Protein AF-B8B8Y4-F1 (afdb_monomer_lite)

Foldseek 3Di:
DDDPPDDPVVVVVLVVVLVVLLVQLVVLQVVLVVPDWDWDFDQDPPDRDTDTDTDPNPSVVSNVVSVVSVVVSVVSVCVVVVPPVVDPPCVPPVVVVVVVVVVVVVVVD

Structure (mmCIF, N/CA/C/O backbone):
data_AF-B8B8Y4-F1
#
_entry.id   AF-B8B8Y4-F1
#
loop_
_atom_site.group_PDB
_atom_site.id
_atom_site.type_symbol
_atom_site.label_atom_id
_atom_site.label_alt_id
_atom_site.label_comp_id
_atom_site.label_asym_id
_atom_site.label_entity_id
_atom_site.label_seq_id
_atom_site.pdbx_PDB_ins_code
_atom_site.Cartn_x
_atom_site.Cartn_y
_atom_site.Cartn_z
_atom_site.occupancy
_atom_site.B_iso_or_equiv
_atom_site.auth_seq_id
_atom_site.auth_comp_id
_atom_site.auth_asym_id
_atom_site.auth_atom_id
_atom_site.pdbx_PDB_model_num
ATOM 1 N N . MET A 1 1 ? 22.651 -9.645 -23.248 1.00 42.19 1 MET A N 1
ATOM 2 C CA . MET A 1 1 ? 22.547 -8.370 -23.988 1.00 42.19 1 MET A CA 1
ATOM 3 C C . MET A 1 1 ? 21.147 -8.279 -24.579 1.00 42.19 1 MET A C 1
ATOM 5 O O . MET A 1 1 ? 20.908 -8.822 -25.643 1.00 42.19 1 MET A O 1
ATOM 9 N N . ALA A 1 2 ? 20.203 -7.678 -23.861 1.00 43.84 2 ALA A N 1
ATOM 10 C CA . ALA A 1 2 ? 18.908 -7.283 -24.410 1.00 43.84 2 ALA A CA 1
ATOM 11 C C . ALA A 1 2 ? 18.694 -5.846 -23.941 1.00 43.84 2 ALA A C 1
ATOM 13 O O . ALA A 1 2 ? 18.618 -5.583 -22.741 1.00 43.84 2 ALA A O 1
ATOM 14 N N . GLY A 1 3 ? 18.798 -4.919 -24.890 1.00 44.34 3 GLY A N 1
ATOM 15 C CA . GLY A 1 3 ? 18.883 -3.493 -24.634 1.00 44.34 3 GLY A CA 1
ATOM 16 C C . GLY A 1 3 ? 17.621 -2.951 -23.979 1.00 44.34 3 GLY A C 1
ATOM 17 O O . GLY A 1 3 ? 16.535 -3.039 -24.542 1.00 44.34 3 GLY A O 1
ATOM 18 N N . PHE A 1 4 ? 17.797 -2.287 -22.840 1.00 52.44 4 PHE A N 1
ATOM 19 C CA . PHE A 1 4 ? 16.850 -1.297 -22.332 1.00 52.44 4 PHE A CA 1
ATOM 20 C C . PHE A 1 4 ? 17.055 0.020 -23.102 1.00 52.44 4 PHE A C 1
ATOM 22 O O . PHE A 1 4 ? 17.404 1.062 -22.556 1.00 52.44 4 PHE A O 1
ATOM 29 N N . ALA A 1 5 ? 16.904 -0.052 -24.424 1.00 50.56 5 ALA A N 1
ATOM 30 C CA . ALA A 1 5 ? 16.804 1.105 -25.299 1.00 50.56 5 ALA A CA 1
ATOM 31 C C . ALA A 1 5 ? 15.315 1.433 -25.481 1.00 50.56 5 ALA A C 1
ATOM 33 O O . ALA A 1 5 ? 14.753 1.279 -26.558 1.00 50.56 5 ALA A O 1
ATOM 34 N N . THR A 1 6 ? 14.656 1.858 -24.403 1.00 53.53 6 THR A N 1
ATOM 35 C CA . THR A 1 6 ? 13.324 2.472 -24.455 1.00 53.53 6 THR A CA 1
ATOM 36 C C . THR A 1 6 ? 13.400 3.787 -23.693 1.00 53.53 6 THR A C 1
ATOM 38 O O . THR A 1 6 ? 13.533 3.787 -22.474 1.00 53.53 6 THR A O 1
ATOM 41 N N . SER A 1 7 ? 13.444 4.884 -24.451 1.00 54.75 7 SER A N 1
ATOM 42 C CA . SER A 1 7 ? 13.156 6.273 -24.074 1.00 54.75 7 SER A CA 1
ATOM 43 C C . SER A 1 7 ? 13.246 6.631 -22.570 1.00 54.75 7 SER A C 1
ATOM 45 O O . SER A 1 7 ? 12.395 6.270 -21.762 1.00 54.75 7 SER A O 1
ATOM 47 N N . ARG A 1 8 ? 14.219 7.485 -22.208 1.00 60.88 8 ARG A N 1
ATOM 48 C CA . ARG A 1 8 ? 14.306 8.184 -20.903 1.00 60.88 8 ARG A CA 1
ATOM 49 C C . ARG A 1 8 ? 12.948 8.602 -20.272 1.00 60.88 8 ARG A C 1
ATOM 51 O O . ARG A 1 8 ? 12.844 8.485 -19.056 1.00 60.88 8 ARG A O 1
ATOM 58 N N . PRO A 1 9 ? 11.904 9.044 -21.014 1.00 61.97 9 PRO A N 1
ATOM 59 C CA . PRO A 1 9 ? 10.588 9.331 -20.425 1.00 61.97 9 PRO A CA 1
ATOM 60 C C . PRO A 1 9 ? 9.817 8.117 -19.878 1.00 61.97 9 PRO A C 1
ATOM 62 O O . PRO A 1 9 ? 9.101 8.275 -18.896 1.00 61.97 9 PRO A O 1
ATOM 65 N N . ALA A 1 10 ? 9.938 6.918 -20.458 1.00 70.06 10 ALA A N 1
ATOM 66 C CA . ALA A 1 10 ? 9.162 5.750 -20.023 1.00 70.06 10 ALA A CA 1
ATOM 67 C C . ALA A 1 10 ? 9.622 5.226 -18.651 1.00 70.06 10 ALA A C 1
ATOM 69 O O . ALA A 1 10 ? 8.801 4.860 -17.809 1.00 70.06 10 ALA A O 1
ATOM 70 N N . SER A 1 11 ? 10.933 5.249 -18.393 1.00 79.44 11 SER A N 1
ATOM 71 C CA . SER A 1 11 ? 11.491 4.892 -17.085 1.00 79.44 11 SER A CA 1
ATOM 72 C C . SER A 1 11 ? 11.198 5.952 -16.020 1.00 79.44 11 SER A C 1
ATOM 74 O O . SER A 1 11 ? 10.883 5.598 -14.886 1.00 79.44 11 SER A O 1
ATOM 76 N N . LEU A 1 12 ? 11.234 7.238 -16.385 1.00 83.69 12 LEU A N 1
ATOM 77 C CA . LEU A 1 12 ? 10.819 8.348 -15.519 1.00 83.69 12 LEU A CA 1
ATOM 78 C C . LEU A 1 12 ? 9.336 8.252 -15.139 1.00 83.69 12 LEU A C 1
ATOM 80 O O . LEU A 1 12 ? 9.001 8.404 -13.968 1.00 83.69 12 LEU A O 1
ATOM 84 N N . ALA A 1 13 ? 8.461 7.947 -16.099 1.00 86.88 13 ALA A N 1
ATOM 85 C CA . ALA A 1 13 ? 7.034 7.764 -15.851 1.00 86.88 13 ALA A CA 1
ATOM 86 C C . ALA A 1 13 ? 6.762 6.579 -14.910 1.00 86.88 13 ALA A C 1
ATOM 88 O O . ALA A 1 13 ? 5.987 6.711 -13.964 1.00 86.88 13 ALA A O 1
ATOM 89 N N . LEU A 1 14 ? 7.442 5.444 -15.115 1.00 86.62 14 LEU A N 1
ATOM 90 C CA . LEU A 1 14 ? 7.345 4.291 -14.217 1.00 86.62 14 LEU A CA 1
ATOM 91 C C . LEU A 1 14 ? 7.837 4.635 -12.802 1.00 86.62 14 LEU A C 1
ATOM 93 O O . LEU A 1 14 ? 7.166 4.315 -11.825 1.00 86.62 14 LEU A O 1
ATOM 97 N N . ALA A 1 15 ? 8.980 5.314 -12.678 1.00 86.44 15 ALA A N 1
ATOM 98 C CA . ALA A 1 15 ? 9.517 5.729 -11.384 1.00 86.44 15 ALA A CA 1
ATOM 99 C C . ALA A 1 15 ? 8.576 6.700 -10.650 1.00 86.44 15 ALA A C 1
ATOM 101 O O . ALA A 1 15 ? 8.341 6.535 -9.453 1.00 86.44 15 ALA A O 1
ATOM 102 N N . ALA A 1 16 ? 7.994 7.668 -11.363 1.00 91.56 16 ALA A N 1
ATOM 103 C CA . ALA A 1 16 ? 7.020 8.603 -10.808 1.00 91.56 16 ALA A CA 1
ATOM 104 C C . ALA A 1 16 ? 5.744 7.890 -10.329 1.00 91.56 16 ALA A C 1
ATOM 106 O O . ALA A 1 16 ? 5.273 8.157 -9.225 1.00 91.56 16 ALA A O 1
ATOM 107 N N . LEU A 1 17 ? 5.225 6.936 -11.112 1.00 91.00 17 LEU A N 1
ATOM 108 C CA . LEU A 1 17 ? 4.073 6.117 -10.727 1.00 91.00 17 LEU A CA 1
ATOM 109 C C . LEU A 1 17 ? 4.354 5.306 -9.455 1.00 91.00 17 LEU A C 1
ATOM 111 O O . LEU A 1 17 ? 3.528 5.267 -8.545 1.00 91.00 17 LEU A O 1
ATOM 115 N N . LEU A 1 18 ? 5.528 4.680 -9.364 1.00 89.25 18 LEU A N 1
ATOM 116 C CA . LEU A 1 18 ? 5.930 3.916 -8.182 1.00 89.25 18 LEU A CA 1
ATOM 117 C C . LEU A 1 18 ? 6.091 4.813 -6.955 1.00 89.25 18 LEU A C 1
ATOM 119 O O . LEU A 1 18 ? 5.632 4.448 -5.874 1.00 89.25 18 LEU A O 1
ATOM 123 N N . ALA A 1 19 ? 6.703 5.989 -7.106 1.00 90.88 19 ALA A N 1
ATOM 124 C CA . ALA A 1 19 ? 6.815 6.964 -6.026 1.00 90.88 19 ALA A CA 1
ATOM 125 C C . ALA A 1 19 ? 5.429 7.405 -5.530 1.00 90.88 19 ALA A C 1
ATOM 127 O O . ALA A 1 19 ? 5.186 7.425 -4.324 1.00 90.88 19 ALA A O 1
ATOM 128 N N . PHE A 1 20 ? 4.499 7.668 -6.452 1.00 94.38 20 PHE A N 1
ATOM 129 C CA . PHE A 1 20 ? 3.117 8.009 -6.125 1.00 94.38 20 PHE A CA 1
ATOM 130 C C . PHE A 1 20 ? 2.400 6.885 -5.364 1.00 94.38 20 PHE A C 1
ATOM 132 O O . PHE A 1 20 ? 1.820 7.143 -4.313 1.00 94.38 20 PHE A O 1
ATOM 139 N N . LEU A 1 21 ? 2.482 5.636 -5.837 1.00 91.06 21 LEU A N 1
ATOM 140 C CA . LEU A 1 21 ? 1.872 4.477 -5.168 1.00 91.06 21 LEU A CA 1
ATOM 141 C C . LEU A 1 21 ? 2.410 4.288 -3.741 1.00 91.06 21 LEU A C 1
ATOM 143 O O . LEU A 1 21 ? 1.638 4.041 -2.817 1.00 91.06 21 LEU A O 1
ATOM 147 N N . ASN A 1 22 ? 3.721 4.452 -3.540 1.00 87.75 22 ASN A N 1
ATOM 148 C CA . ASN A 1 22 ? 4.335 4.343 -2.214 1.00 87.75 22 ASN A CA 1
ATOM 149 C C . ASN A 1 22 ? 3.906 5.484 -1.276 1.00 87.75 22 ASN A C 1
ATOM 151 O O . ASN A 1 22 ? 3.588 5.234 -0.113 1.00 87.75 22 ASN A O 1
ATOM 155 N N . LEU A 1 23 ? 3.846 6.725 -1.771 1.00 92.62 23 LEU A N 1
ATOM 156 C CA . LEU A 1 23 ? 3.329 7.860 -0.998 1.00 92.62 23 LEU A CA 1
ATOM 157 C C . LEU A 1 23 ? 1.855 7.663 -0.633 1.00 92.62 23 LEU A C 1
ATOM 159 O O . LEU A 1 23 ? 1.459 7.921 0.501 1.00 92.62 23 LEU A O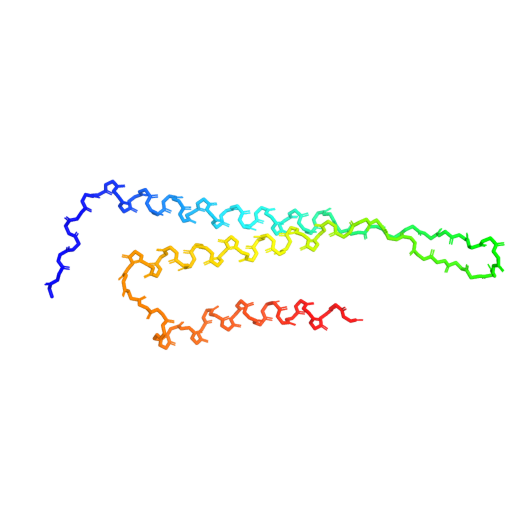 1
ATOM 163 N N . PHE A 1 24 ? 1.049 7.157 -1.564 1.00 92.38 24 PHE A N 1
ATOM 164 C CA . PHE A 1 24 ? -0.360 6.875 -1.323 1.00 92.38 24 PHE A CA 1
ATOM 165 C C . PHE A 1 24 ? -0.553 5.791 -0.253 1.00 92.38 24 PHE A C 1
ATOM 167 O O . PHE A 1 24 ? -1.368 5.960 0.653 1.00 92.38 24 PHE A O 1
ATOM 174 N N . ALA A 1 25 ? 0.250 4.722 -0.287 1.00 91.00 25 ALA A N 1
ATOM 175 C CA . ALA A 1 25 ? 0.252 3.701 0.759 1.00 91.00 25 ALA A CA 1
ATOM 176 C C . ALA A 1 25 ? 0.628 4.271 2.139 1.00 91.00 25 ALA A C 1
ATOM 178 O O . ALA A 1 25 ? -0.006 3.930 3.137 1.00 91.00 25 ALA A O 1
ATOM 179 N N . PHE A 1 26 ? 1.610 5.177 2.204 1.00 88.06 26 PHE A N 1
ATOM 180 C CA . PHE A 1 26 ? 1.971 5.863 3.448 1.00 88.06 26 PHE A CA 1
ATOM 181 C C . PHE A 1 26 ? 0.816 6.716 3.992 1.00 88.06 26 PHE A C 1
ATOM 183 O O . PHE A 1 26 ? 0.519 6.666 5.184 1.00 88.06 26 PHE A O 1
ATOM 190 N N . LEU A 1 27 ? 0.116 7.454 3.128 1.00 91.19 27 LEU A N 1
ATOM 191 C CA . LEU A 1 27 ? -1.044 8.255 3.529 1.00 91.19 27 LEU A CA 1
ATOM 192 C C . LEU A 1 27 ? -2.195 7.389 4.051 1.00 91.19 27 LEU A C 1
ATOM 194 O O . LEU A 1 27 ? -2.809 7.744 5.055 1.00 91.19 27 LEU A O 1
ATOM 198 N N . LEU A 1 28 ? -2.460 6.246 3.413 1.00 87.75 28 LEU A N 1
ATOM 199 C CA . LEU A 1 28 ? -3.446 5.275 3.893 1.00 87.75 28 LEU A CA 1
ATOM 200 C C . LEU A 1 28 ? -3.066 4.726 5.274 1.00 87.75 28 LEU A C 1
ATOM 202 O O . LEU A 1 28 ? -3.921 4.657 6.153 1.00 87.75 28 LEU A O 1
ATOM 206 N N . ALA A 1 29 ? -1.788 4.411 5.499 1.00 86.88 29 ALA A N 1
ATOM 207 C CA . ALA A 1 29 ? -1.303 3.953 6.800 1.00 86.88 29 ALA A CA 1
ATOM 208 C C . ALA A 1 29 ? -1.454 5.030 7.892 1.00 86.88 29 ALA A C 1
ATOM 210 O O . ALA A 1 29 ? -1.932 4.745 8.988 1.00 86.88 29 ALA A O 1
ATOM 211 N N . VAL A 1 30 ? -1.130 6.290 7.583 1.00 87.19 30 VAL A N 1
ATOM 212 C CA . VAL A 1 30 ? -1.369 7.420 8.498 1.00 87.19 30 VAL A CA 1
ATOM 213 C C . VAL A 1 30 ? -2.868 7.618 8.752 1.00 87.19 30 VAL A C 1
ATOM 215 O O . VAL A 1 30 ? -3.272 7.891 9.882 1.00 87.19 30 VAL A O 1
ATOM 218 N N . GLY A 1 31 ? -3.708 7.452 7.727 1.00 84.62 31 GLY A N 1
ATOM 219 C CA . GLY A 1 31 ? -5.165 7.498 7.848 1.00 84.62 31 GLY A CA 1
ATOM 220 C C . GLY A 1 31 ? -5.722 6.405 8.762 1.00 84.62 31 GLY A C 1
ATOM 221 O O . GLY A 1 31 ? -6.612 6.684 9.567 1.00 84.62 31 GLY A O 1
ATOM 222 N N . ALA A 1 32 ? -5.156 5.197 8.695 1.00 85.38 32 ALA A N 1
ATOM 223 C CA . ALA A 1 32 ? -5.516 4.083 9.566 1.00 85.38 32 ALA A CA 1
ATOM 224 C C . ALA A 1 32 ? -5.235 4.399 11.044 1.00 85.38 32 ALA A C 1
ATOM 226 O O . ALA A 1 32 ? -6.100 4.178 11.889 1.00 85.38 32 ALA A O 1
ATOM 227 N N . GLU A 1 33 ? -4.074 4.987 11.349 1.00 81.94 33 GLU A N 1
ATOM 228 C CA . GLU A 1 33 ? -3.717 5.396 12.717 1.00 81.94 33 GLU A CA 1
ATOM 229 C C . GLU A 1 33 ? -4.561 6.576 13.219 1.00 81.94 33 GLU A C 1
ATOM 231 O O . GLU A 1 33 ? -4.948 6.630 14.386 1.00 81.94 33 GLU A O 1
ATOM 236 N N . ARG A 1 34 ? -4.887 7.532 12.339 1.00 80.12 34 ARG A N 1
ATOM 237 C CA . ARG A 1 34 ? -5.707 8.699 12.699 1.00 80.12 34 ARG A CA 1
ATOM 238 C C . ARG A 1 34 ? -7.171 8.351 12.967 1.00 80.12 34 ARG A C 1
ATOM 240 O O . ARG A 1 34 ? -7.806 9.063 13.737 1.00 80.12 34 ARG A O 1
ATOM 247 N N . ARG A 1 35 ? -7.703 7.283 12.366 1.00 74.31 35 ARG A N 1
ATOM 248 C CA . ARG A 1 35 ? -9.075 6.786 12.588 1.00 74.31 35 ARG A CA 1
ATOM 249 C C . ARG A 1 35 ? -9.122 5.564 13.503 1.00 74.31 35 ARG A C 1
ATOM 251 O O . ARG A 1 35 ? -9.840 4.601 13.241 1.00 74.31 35 ARG A O 1
ATOM 258 N N . ARG A 1 36 ? -8.352 5.593 14.586 1.00 68.88 36 ARG A N 1
ATOM 259 C CA . ARG A 1 36 ? -8.437 4.564 15.620 1.00 68.88 36 ARG A CA 1
ATOM 260 C C . ARG A 1 36 ? -9.851 4.551 16.207 1.00 68.88 36 ARG A C 1
ATOM 262 O O . ARG A 1 36 ? -10.333 5.599 16.629 1.00 68.88 36 ARG A O 1
ATOM 269 N N . SER A 1 37 ? -10.503 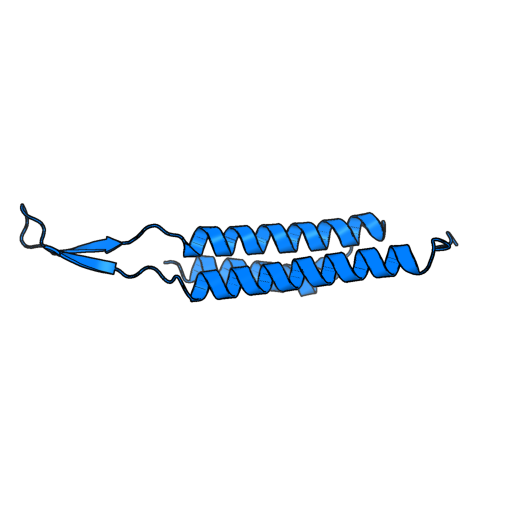3.386 16.194 1.00 66.19 37 SER A N 1
ATOM 270 C CA . SER A 1 37 ? -11.879 3.246 16.677 1.00 66.19 37 SER A CA 1
ATOM 271 C C . SER A 1 37 ? -11.987 3.707 18.127 1.00 66.19 37 SER A C 1
ATOM 273 O O . SER A 1 37 ? -11.260 3.224 18.999 1.00 66.19 37 SER A O 1
ATOM 275 N N . THR A 1 38 ? -12.901 4.635 18.379 1.00 70.31 38 THR A N 1
ATOM 276 C CA . THR A 1 38 ? -13.287 5.069 19.719 1.00 70.31 38 THR A CA 1
ATOM 277 C C . THR A 1 38 ? -14.399 4.158 20.218 1.00 70.31 38 THR A C 1
ATOM 279 O O . THR A 1 38 ? -15.400 3.974 19.538 1.00 70.31 38 THR A O 1
ATOM 282 N N . GLY A 1 39 ? -14.197 3.527 21.374 1.00 72.12 39 GLY A N 1
ATOM 283 C CA . GLY A 1 39 ? -15.239 2.741 22.031 1.00 72.12 39 GLY A CA 1
ATOM 284 C C . GLY A 1 39 ? -16.026 3.637 22.976 1.00 72.12 39 GLY A C 1
ATOM 285 O O . GLY A 1 39 ? -15.420 4.269 23.843 1.00 72.12 39 GLY A O 1
ATOM 286 N N . ASN A 1 40 ? -17.348 3.695 22.820 1.00 74.75 40 ASN A N 1
ATOM 287 C CA . ASN A 1 40 ? -18.215 4.370 23.778 1.00 74.75 40 ASN A CA 1
ATOM 288 C C . ASN A 1 40 ? -18.842 3.338 24.721 1.00 74.75 40 ASN A C 1
ATOM 290 O O . ASN A 1 40 ? -19.343 2.303 24.279 1.00 74.75 40 ASN A O 1
ATOM 294 N N . VAL A 1 41 ? -18.783 3.601 26.024 1.00 77.69 41 VAL A N 1
ATOM 295 C CA . VAL A 1 41 ? -19.313 2.686 27.040 1.00 77.69 41 VAL A CA 1
ATOM 296 C C . VAL A 1 41 ? -20.800 2.969 27.187 1.00 77.69 41 VAL A C 1
ATOM 298 O O . VAL A 1 41 ? -21.182 4.016 27.708 1.00 77.69 41 VAL A O 1
ATOM 301 N N . VAL A 1 42 ? -21.634 2.046 26.712 1.00 80.81 42 VAL A N 1
ATOM 302 C CA . VAL A 1 42 ? -23.092 2.173 26.765 1.00 80.81 42 VAL A CA 1
ATOM 303 C C . VAL A 1 42 ? -23.632 1.180 27.802 1.00 80.81 42 VAL A C 1
ATOM 305 O O . VAL A 1 42 ? -23.230 0.012 27.797 1.00 80.81 42 VAL A O 1
ATOM 308 N N . PRO A 1 43 ? -24.483 1.625 28.745 1.00 79.62 43 PRO A N 1
ATOM 309 C CA . PRO A 1 43 ? -25.154 0.718 29.667 1.00 79.62 43 PRO A CA 1
ATOM 310 C C . PRO A 1 43 ? -26.185 -0.130 28.910 1.00 79.62 43 PRO A C 1
ATOM 312 O O . PRO A 1 43 ? -26.921 0.395 28.075 1.00 79.62 43 PRO A O 1
ATOM 315 N N . ASP A 1 44 ? -26.219 -1.433 29.188 1.00 76.38 44 ASP A N 1
ATOM 316 C CA . ASP A 1 44 ? -27.267 -2.321 28.684 1.00 76.38 44 ASP A CA 1
ATOM 317 C C . ASP A 1 44 ? -28.585 -2.068 29.437 1.00 76.38 44 ASP A C 1
ATOM 319 O O . ASP A 1 44 ? -28.590 -1.740 30.624 1.00 76.38 44 ASP A O 1
ATOM 323 N N . GLU A 1 45 ? -29.709 -2.186 28.736 1.00 75.69 45 GLU A N 1
ATOM 324 C CA . GLU A 1 45 ? -31.051 -1.954 29.281 1.00 75.69 45 GLU A CA 1
ATOM 325 C C . GLU A 1 45 ? -31.543 -3.159 30.100 1.00 75.69 45 GLU A C 1
ATOM 327 O O . GLU A 1 45 ? -32.351 -3.003 31.016 1.00 75.69 45 GLU A O 1
ATOM 332 N N . TYR A 1 46 ? -31.021 -4.356 29.809 1.00 73.00 46 TYR A N 1
ATOM 333 C CA . TYR A 1 46 ? -31.483 -5.618 30.398 1.00 73.00 46 TYR A CA 1
ATOM 334 C C . TYR A 1 46 ? -30.503 -6.254 31.391 1.00 73.00 46 TYR A C 1
ATOM 336 O O . TYR A 1 46 ? -30.863 -7.238 32.039 1.00 73.00 46 TYR A O 1
ATOM 344 N N . ASP A 1 47 ? -29.296 -5.706 31.547 1.00 71.69 47 ASP A N 1
ATOM 345 C CA . ASP A 1 47 ? -28.255 -6.301 32.384 1.00 71.69 47 ASP A CA 1
ATOM 346 C C . ASP A 1 47 ? -27.423 -5.234 33.120 1.00 71.69 47 ASP A C 1
ATOM 348 O O . ASP A 1 47 ? -27.192 -4.140 32.612 1.00 71.69 47 ASP A O 1
ATOM 352 N N . LEU A 1 48 ? -26.894 -5.545 34.313 1.00 74.88 48 LEU A N 1
ATOM 353 C CA . LEU A 1 48 ? -26.003 -4.634 35.072 1.00 74.88 48 LEU A CA 1
ATOM 354 C C . LEU A 1 48 ? -24.584 -4.541 34.467 1.00 74.88 48 LEU A C 1
ATOM 356 O O . LEU A 1 48 ? -23.619 -4.177 35.146 1.00 74.88 48 LEU A O 1
ATOM 360 N N . ARG A 1 49 ? -24.425 -4.925 33.200 1.00 71.56 49 ARG A N 1
ATOM 361 C CA . ARG A 1 49 ? -23.160 -4.926 32.470 1.00 71.56 49 ARG A CA 1
ATOM 362 C C . ARG A 1 49 ? -23.155 -3.776 31.471 1.00 71.56 49 ARG A C 1
ATOM 364 O O . ARG A 1 49 ? -24.096 -3.580 30.714 1.00 71.56 49 ARG A O 1
ATOM 371 N N . SER A 1 50 ? -22.062 -3.027 31.448 1.00 77.19 50 SER A N 1
ATOM 372 C CA . SER A 1 50 ? -21.784 -2.083 30.372 1.00 77.19 50 SER A CA 1
ATOM 373 C C . SER A 1 50 ? -21.067 -2.801 29.231 1.00 77.19 50 SER A C 1
ATOM 375 O O . SER A 1 50 ? -20.165 -3.610 29.468 1.00 77.19 50 SER A O 1
ATOM 377 N N . TYR A 1 51 ? -21.458 -2.504 27.991 1.00 78.31 51 TYR A N 1
ATOM 378 C CA . TYR A 1 51 ? -20.776 -2.993 26.795 1.00 78.31 51 TYR A CA 1
ATOM 379 C C . TYR A 1 51 ? -20.141 -1.829 26.031 1.00 78.31 51 TYR A C 1
ATOM 381 O O . TYR A 1 51 ? -20.597 -0.684 26.081 1.00 78.31 51 TYR A O 1
ATOM 389 N N . CYS A 1 52 ? -19.034 -2.116 25.349 1.00 81.19 52 CYS A N 1
ATOM 390 C CA . CYS A 1 52 ? -18.348 -1.135 24.518 1.00 81.19 52 CYS A CA 1
ATOM 391 C C . CYS A 1 52 ? -18.951 -1.172 23.114 1.00 81.19 52 CYS A C 1
ATOM 393 O O . CYS A 1 52 ? -18.759 -2.143 22.382 1.00 81.19 52 CYS A O 1
ATOM 395 N N . LEU A 1 53 ? -19.653 -0.109 22.735 1.00 78.88 53 LEU A N 1
ATOM 396 C CA . LEU A 1 53 ? -20.065 0.119 21.357 1.00 78.88 53 LEU A CA 1
ATOM 397 C C . LEU A 1 53 ? -18.863 0.663 20.589 1.00 78.88 53 LEU A C 1
ATOM 399 O O . LEU A 1 53 ? -18.359 1.746 20.893 1.00 78.88 53 LEU A O 1
ATOM 403 N N . TYR A 1 54 ? -18.378 -0.123 19.633 1.00 72.06 54 TYR A N 1
ATOM 404 C CA . TYR A 1 54 ? -17.312 0.284 18.728 1.00 72.06 54 TYR A CA 1
ATOM 405 C C . TYR A 1 54 ? -17.916 0.898 17.468 1.00 72.06 54 TYR A C 1
ATOM 407 O O . TYR A 1 54 ? -18.840 0.340 16.874 1.00 72.06 54 TYR A O 1
ATOM 415 N N . ASP A 1 55 ? -17.375 2.043 17.061 1.00 72.31 55 ASP A N 1
ATOM 416 C CA . ASP A 1 55 ? -17.621 2.589 15.733 1.00 72.31 55 ASP A CA 1
ATOM 417 C C . ASP A 1 55 ? -17.069 1.649 14.648 1.00 72.31 55 ASP A C 1
ATOM 419 O O . ASP A 1 55 ? -16.200 0.814 14.892 1.00 72.31 55 ASP A O 1
ATOM 423 N N . THR A 1 56 ? -17.572 1.783 13.420 1.00 73.12 56 THR A N 1
ATOM 424 C CA . THR A 1 56 ? -17.155 0.947 12.283 1.00 73.12 56 THR A CA 1
ATOM 425 C C . THR A 1 56 ? -15.631 0.916 12.113 1.00 73.12 56 THR A C 1
ATOM 427 O O . THR A 1 56 ? -15.003 1.979 12.099 1.00 73.12 56 THR A O 1
ATOM 430 N N . ASP A 1 57 ? -15.066 -0.277 11.886 1.00 74.00 57 ASP A N 1
ATOM 431 C CA . ASP A 1 57 ? -13.626 -0.552 11.732 1.00 74.00 57 ASP A CA 1
ATOM 432 C C . ASP A 1 57 ? -13.009 0.057 10.453 1.00 74.00 57 ASP A C 1
ATOM 434 O O . ASP A 1 57 ? -12.537 -0.627 9.540 1.00 74.00 57 ASP A O 1
ATOM 438 N N . ALA A 1 58 ? -12.994 1.386 10.372 1.00 79.56 58 ALA A N 1
ATOM 439 C CA . ALA A 1 58 ? -12.445 2.130 9.246 1.00 79.56 58 ALA A CA 1
ATOM 440 C C . ALA A 1 58 ? -10.918 1.968 9.146 1.00 79.56 58 ALA A C 1
ATOM 442 O O . ALA A 1 58 ? -10.373 1.922 8.043 1.00 79.56 58 ALA A O 1
ATOM 443 N N . SER A 1 59 ? -10.223 1.842 10.281 1.00 78.38 59 SER A N 1
ATOM 444 C CA . SER A 1 59 ? -8.767 1.650 10.343 1.00 78.38 59 SER A CA 1
ATOM 445 C C . SER A 1 59 ? -8.315 0.383 9.609 1.00 78.38 59 SER A C 1
ATOM 447 O O . SER A 1 59 ? -7.328 0.420 8.871 1.00 78.38 59 SER A O 1
ATOM 449 N N . THR A 1 60 ? -9.071 -0.710 9.735 1.00 83.44 60 THR A N 1
ATOM 450 C CA . THR A 1 60 ? -8.786 -1.990 9.077 1.00 83.44 60 THR A CA 1
ATOM 451 C C . THR A 1 60 ? -8.872 -1.858 7.560 1.00 83.44 60 THR A C 1
ATOM 453 O O . THR A 1 60 ? -7.992 -2.337 6.848 1.00 83.44 60 THR A O 1
ATOM 456 N N . VAL A 1 61 ? -9.876 -1.137 7.050 1.00 87.94 61 VAL A N 1
ATOM 457 C CA . VAL A 1 61 ? -10.046 -0.899 5.607 1.00 87.94 61 VAL A CA 1
ATOM 458 C C . VAL A 1 61 ? -8.870 -0.106 5.036 1.00 87.94 61 VAL A C 1
ATOM 460 O O . VAL A 1 61 ? -8.323 -0.486 4.000 1.00 87.94 61 VAL A O 1
ATOM 463 N N . TYR A 1 62 ? -8.428 0.955 5.719 1.00 85.50 62 TYR A N 1
ATOM 464 C CA . TYR A 1 62 ? -7.264 1.734 5.282 1.00 85.50 62 TYR A CA 1
ATOM 465 C C . TYR A 1 62 ? -5.962 0.923 5.331 1.00 85.50 62 TYR A C 1
ATOM 467 O O . TYR A 1 62 ? -5.155 1.012 4.403 1.00 85.50 62 TYR A O 1
ATOM 475 N N . GLY A 1 63 ? -5.774 0.093 6.361 1.00 86.44 63 GLY A N 1
ATOM 476 C CA . GLY A 1 63 ? -4.617 -0.798 6.469 1.00 86.44 63 GLY A CA 1
ATOM 477 C C . GLY A 1 63 ? -4.569 -1.849 5.354 1.00 86.44 63 GLY A C 1
ATOM 478 O O . GLY A 1 63 ? -3.538 -2.024 4.703 1.00 86.44 63 GLY A O 1
ATOM 479 N N . VAL A 1 64 ? -5.701 -2.501 5.074 1.00 88.94 64 VAL A N 1
ATOM 480 C CA . VAL A 1 64 ? -5.826 -3.484 3.985 1.00 88.94 64 VAL A CA 1
ATOM 481 C C . VAL A 1 64 ? -5.613 -2.817 2.623 1.00 88.94 64 VAL A C 1
ATOM 483 O O . VAL A 1 64 ? -4.880 -3.345 1.786 1.00 88.94 64 VAL A O 1
ATOM 486 N N . ALA A 1 65 ? -6.178 -1.626 2.407 1.00 89.38 65 ALA A N 1
ATOM 487 C CA . ALA A 1 65 ? -5.956 -0.861 1.184 1.00 89.38 65 ALA A CA 1
ATOM 488 C C . ALA A 1 65 ? -4.467 -0.525 0.982 1.00 89.38 65 ALA A C 1
ATOM 490 O O . ALA A 1 65 ? -3.939 -0.725 -0.113 1.00 89.38 65 ALA A O 1
ATOM 491 N N . ALA A 1 66 ? -3.766 -0.083 2.033 1.00 88.44 66 ALA A N 1
ATOM 492 C CA . ALA A 1 66 ? -2.333 0.209 1.968 1.00 88.44 66 ALA A CA 1
ATOM 493 C C . ALA A 1 66 ? -1.509 -1.027 1.565 1.00 88.44 66 ALA A C 1
ATOM 495 O O . ALA A 1 66 ? -0.613 -0.925 0.724 1.00 88.44 66 ALA A O 1
ATOM 496 N N . PHE A 1 67 ? -1.843 -2.205 2.107 1.00 88.25 67 PHE A N 1
ATOM 497 C CA . PHE A 1 67 ? -1.187 -3.468 1.760 1.00 88.25 67 PHE A CA 1
ATOM 498 C C . PHE A 1 67 ? -1.311 -3.798 0.264 1.00 88.25 67 PHE A C 1
ATOM 500 O O . PHE A 1 67 ? -0.307 -4.083 -0.393 1.00 88.25 67 PHE A O 1
ATOM 507 N N . PHE A 1 68 ? -2.518 -3.705 -0.301 1.00 89.81 68 PHE A N 1
ATOM 508 C CA . PHE A 1 68 ? -2.734 -3.995 -1.722 1.00 89.81 68 PHE A CA 1
ATOM 509 C C . PHE A 1 68 ? -2.049 -2.986 -2.651 1.00 89.81 68 PHE A C 1
ATOM 511 O O . PHE A 1 68 ? -1.524 -3.382 -3.692 1.00 89.81 68 PHE A O 1
ATOM 518 N N . VAL A 1 69 ? -1.988 -1.705 -2.272 1.00 90.62 69 VAL A N 1
ATOM 519 C CA . VAL A 1 69 ? -1.275 -0.673 -3.049 1.00 90.62 69 VAL A CA 1
ATOM 520 C C . VAL A 1 69 ? 0.227 -0.975 -3.125 1.00 90.62 69 VAL A C 1
ATOM 522 O O . VAL A 1 69 ? 0.823 -0.873 -4.199 1.00 90.62 69 VAL A O 1
ATOM 525 N N . LEU A 1 70 ? 0.843 -1.405 -2.020 1.00 88.06 70 LEU A N 1
ATOM 526 C CA . LEU A 1 70 ? 2.255 -1.807 -2.007 1.00 88.06 70 LEU A CA 1
ATOM 527 C C . LEU A 1 70 ? 2.499 -3.079 -2.827 1.00 88.06 70 LEU A C 1
ATOM 529 O O . LEU A 1 70 ? 3.483 -3.159 -3.565 1.00 88.06 70 LEU A O 1
ATOM 533 N N . LEU A 1 71 ? 1.589 -4.054 -2.742 1.00 86.44 71 LEU A N 1
ATOM 534 C CA . LEU A 1 71 ? 1.656 -5.281 -3.537 1.00 86.44 71 LEU A CA 1
ATOM 535 C C . LEU A 1 71 ? 1.599 -4.961 -5.036 1.00 86.44 71 LEU A C 1
ATOM 537 O O . LEU A 1 71 ? 2.402 -5.486 -5.807 1.00 86.44 71 LEU A O 1
ATOM 541 N N . LEU A 1 72 ? 0.724 -4.037 -5.439 1.00 87.00 72 LEU A N 1
ATOM 542 C CA . LEU A 1 72 ? 0.641 -3.554 -6.814 1.00 87.00 72 LEU A CA 1
ATOM 543 C C . LEU A 1 72 ? 1.946 -2.880 -7.260 1.00 87.00 72 LEU A C 1
ATOM 545 O O . LEU A 1 72 ? 2.449 -3.186 -8.340 1.00 87.00 72 LEU A O 1
ATOM 549 N N . ALA A 1 73 ? 2.537 -2.010 -6.435 1.00 86.75 73 ALA A N 1
ATOM 550 C CA . ALA A 1 73 ? 3.819 -1.376 -6.750 1.00 86.75 73 ALA A CA 1
ATOM 551 C C . ALA A 1 73 ? 4.936 -2.418 -6.961 1.00 86.75 73 ALA A C 1
ATOM 553 O O . ALA A 1 73 ? 5.704 -2.329 -7.923 1.00 86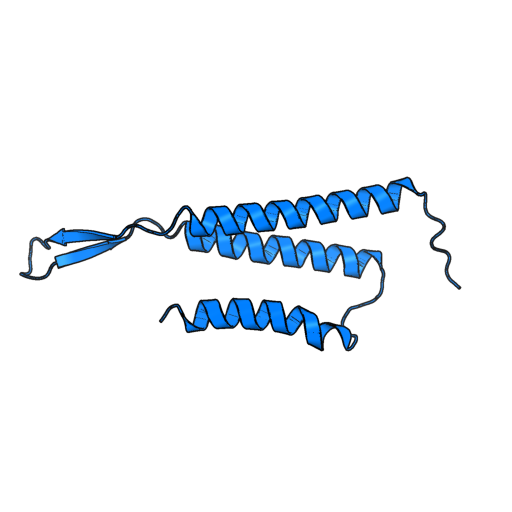.75 73 ALA A O 1
ATOM 554 N N . GLN A 1 74 ? 4.985 -3.452 -6.117 1.00 83.50 74 GLN A N 1
ATOM 555 C CA . GLN A 1 74 ? 5.939 -4.552 -6.251 1.00 83.50 74 GLN A CA 1
ATOM 556 C C . GLN A 1 74 ? 5.678 -5.398 -7.511 1.00 83.50 74 GLN A C 1
ATOM 558 O O . GLN A 1 74 ? 6.622 -5.784 -8.209 1.00 83.50 74 GLN A O 1
ATOM 563 N N . ALA A 1 75 ? 4.412 -5.655 -7.846 1.00 83.38 75 ALA A N 1
ATOM 564 C CA . ALA A 1 75 ? 4.019 -6.361 -9.065 1.00 83.38 75 ALA A CA 1
ATOM 565 C C . ALA A 1 75 ? 4.417 -5.583 -10.334 1.00 83.38 75 ALA A C 1
ATOM 567 O O . ALA A 1 75 ? 4.935 -6.165 -11.284 1.00 83.38 75 ALA A O 1
ATOM 568 N N . LEU A 1 76 ? 4.257 -4.256 -10.339 1.00 84.50 76 LEU A N 1
ATOM 569 C CA . LEU A 1 76 ? 4.635 -3.405 -11.471 1.00 84.50 76 LEU A CA 1
ATOM 570 C C . LEU A 1 76 ? 6.149 -3.396 -11.714 1.00 84.50 76 LEU A C 1
ATOM 572 O O . LEU A 1 76 ? 6.586 -3.536 -12.856 1.00 84.50 76 LEU A O 1
ATOM 576 N N . VAL A 1 77 ? 6.963 -3.283 -10.657 1.00 81.44 77 VAL A N 1
ATOM 577 C CA . VAL A 1 77 ? 8.433 -3.330 -10.781 1.00 81.44 77 VAL A CA 1
ATOM 578 C C . VAL A 1 77 ? 8.900 -4.687 -11.295 1.00 81.44 77 VAL A C 1
ATOM 580 O O . VAL A 1 77 ? 9.752 -4.754 -12.183 1.00 81.44 77 VAL A O 1
ATOM 583 N N . THR A 1 78 ? 8.355 -5.773 -10.751 1.00 77.88 78 THR A N 1
ATOM 584 C CA . THR A 1 78 ? 8.726 -7.137 -11.159 1.00 77.88 78 THR A CA 1
ATOM 585 C C . THR A 1 78 ? 8.310 -7.435 -12.599 1.00 77.88 78 THR A C 1
ATOM 587 O O . THR A 1 78 ? 9.100 -7.997 -13.356 1.00 77.88 78 THR A O 1
ATOM 590 N N . ALA A 1 79 ? 7.131 -6.975 -13.027 1.00 79.50 79 ALA A N 1
ATOM 591 C CA . ALA A 1 79 ? 6.690 -7.080 -14.415 1.00 79.50 79 ALA A CA 1
ATOM 592 C C . ALA A 1 79 ? 7.579 -6.267 -15.373 1.00 79.50 79 ALA A C 1
ATOM 594 O O . ALA A 1 79 ? 8.013 -6.784 -16.404 1.00 79.50 79 ALA A O 1
ATOM 595 N N . ALA A 1 80 ? 7.896 -5.015 -15.021 1.00 78.50 80 ALA A N 1
ATOM 596 C CA . ALA A 1 80 ? 8.703 -4.124 -15.856 1.00 78.50 80 ALA A CA 1
ATOM 597 C C . ALA A 1 80 ? 10.157 -4.592 -15.995 1.00 78.50 80 ALA A C 1
ATOM 599 O O . ALA A 1 80 ? 10.744 -4.505 -17.072 1.00 78.50 80 ALA A O 1
ATOM 600 N N . THR A 1 81 ? 10.741 -5.113 -14.915 1.00 73.19 81 THR A N 1
ATOM 601 C CA . THR A 1 81 ? 12.127 -5.595 -14.928 1.00 73.19 81 THR A CA 1
ATOM 602 C C . THR A 1 81 ? 12.266 -6.992 -15.526 1.00 73.19 81 THR A C 1
ATOM 604 O O . THR A 1 81 ? 13.394 -7.418 -15.756 1.00 73.19 81 THR A O 1
ATOM 607 N N . ARG A 1 82 ? 11.156 -7.712 -15.789 1.00 61.94 82 ARG A N 1
ATOM 608 C CA . ARG A 1 82 ? 11.116 -9.120 -16.253 1.00 61.94 82 ARG A CA 1
ATOM 609 C C . ARG A 1 82 ? 11.879 -10.105 -15.350 1.00 61.94 82 ARG A C 1
ATOM 611 O O . ARG A 1 82 ? 11.888 -11.304 -15.619 1.00 61.94 82 ARG A O 1
ATOM 618 N N . CYS A 1 83 ? 12.485 -9.626 -14.269 1.00 59.66 83 CYS A N 1
ATOM 619 C CA . CYS A 1 83 ? 13.088 -10.421 -13.225 1.00 59.66 83 CYS A CA 1
ATOM 620 C C . CYS A 1 83 ? 11.966 -10.845 -12.283 1.00 59.66 83 CYS A C 1
ATOM 622 O O . CYS A 1 83 ? 11.554 -10.086 -11.405 1.00 59.66 83 CYS A O 1
ATOM 624 N N . LEU A 1 84 ? 11.458 -12.065 -12.466 1.00 47.59 84 LEU A N 1
ATOM 625 C CA . LEU A 1 84 ? 10.623 -12.693 -11.452 1.00 47.59 84 LEU A CA 1
ATOM 626 C C . LEU A 1 84 ? 11.411 -12.723 -10.134 1.00 47.59 84 LEU A C 1
ATOM 628 O O . LEU A 1 84 ? 12.393 -13.454 -10.001 1.00 47.59 84 LEU A O 1
ATOM 632 N N . CYS A 1 85 ? 10.961 -11.983 -9.124 1.00 49.28 85 CYS A N 1
ATOM 633 C CA . CYS A 1 85 ? 11.424 -12.134 -7.744 1.00 49.28 85 CYS A CA 1
ATOM 634 C C . CYS A 1 85 ? 10.896 -13.437 -7.098 1.00 49.28 85 CYS A C 1
ATOM 636 O O . CYS A 1 85 ? 10.467 -13.419 -5.952 1.00 49.28 85 CYS A O 1
ATOM 638 N N . LEU A 1 86 ? 10.964 -14.572 -7.808 1.00 45.72 86 LEU A N 1
ATOM 639 C CA . LEU A 1 86 ? 11.184 -15.881 -7.175 1.00 45.72 86 LEU A CA 1
ATOM 640 C C . LEU A 1 86 ? 12.690 -16.127 -6.916 1.00 45.72 86 LEU A C 1
ATOM 642 O O . LEU A 1 86 ? 13.088 -17.215 -6.517 1.00 45.72 86 LEU A O 1
ATOM 646 N N . GLY A 1 87 ? 13.547 -15.125 -7.143 1.00 47.69 87 GLY A N 1
ATOM 647 C CA . GLY A 1 87 ? 14.947 -15.134 -6.717 1.00 47.69 87 GLY A CA 1
ATOM 648 C C . GLY A 1 87 ? 15.132 -14.770 -5.229 1.00 47.69 87 GLY A C 1
ATOM 649 O O . GLY A 1 87 ? 14.296 -14.066 -4.656 1.00 47.69 87 GLY A O 1
ATOM 650 N N . PRO A 1 88 ? 16.259 -15.169 -4.605 1.00 48.03 88 PRO A N 1
ATOM 651 C CA . PRO A 1 88 ? 16.520 -15.132 -3.152 1.00 48.03 88 PRO A CA 1
ATOM 652 C C . PRO A 1 88 ? 16.492 -13.743 -2.478 1.00 48.03 88 PRO A C 1
ATOM 654 O O . PRO A 1 88 ? 16.632 -13.639 -1.260 1.00 48.03 88 PRO A O 1
ATOM 657 N N . ALA A 1 89 ? 16.255 -12.665 -3.227 1.00 45.06 89 ALA A N 1
ATOM 658 C CA . ALA A 1 89 ? 16.094 -11.312 -2.694 1.00 45.06 89 ALA A CA 1
ATOM 659 C C . ALA A 1 89 ? 14.750 -11.081 -1.966 1.00 45.06 89 ALA A C 1
ATOM 661 O O . ALA A 1 89 ? 14.606 -10.083 -1.258 1.00 45.06 89 ALA A O 1
ATOM 662 N N . LEU A 1 90 ? 13.788 -12.012 -2.070 1.00 46.50 90 LEU A N 1
ATOM 663 C CA . LEU A 1 90 ? 12.584 -12.017 -1.227 1.00 46.50 90 LEU A CA 1
ATOM 664 C C . LEU A 1 90 ? 12.887 -12.378 0.244 1.00 46.50 90 LEU A C 1
ATOM 666 O O . LEU A 1 90 ? 12.038 -12.171 1.107 1.00 46.50 90 LEU A O 1
ATOM 670 N N . SER A 1 91 ? 14.103 -12.845 0.554 1.00 50.50 91 SER A N 1
ATOM 671 C CA . SER A 1 91 ? 14.500 -13.231 1.915 1.00 50.50 91 SER A CA 1
ATOM 672 C C . SER A 1 91 ? 14.607 -12.041 2.885 1.00 50.50 91 SER A C 1
ATOM 674 O O . SER A 1 91 ? 14.269 -12.177 4.056 1.00 50.50 91 SER A O 1
ATOM 676 N N . SER A 1 92 ? 15.007 -10.844 2.426 1.00 52.84 92 SER A N 1
ATOM 677 C CA . SER A 1 92 ? 15.283 -9.726 3.352 1.00 52.84 92 SER A CA 1
ATOM 678 C C . SER A 1 92 ? 14.191 -8.654 3.434 1.00 52.84 92 SER A C 1
ATOM 680 O O . SER A 1 92 ? 13.968 -8.106 4.509 1.00 52.84 92 SER A O 1
ATOM 682 N N . ARG A 1 93 ? 13.474 -8.349 2.339 1.00 53.88 93 ARG A N 1
ATOM 683 C CA . ARG A 1 93 ? 12.441 -7.284 2.324 1.00 53.88 93 ARG A CA 1
ATOM 684 C C . ARG A 1 93 ? 11.010 -7.812 2.441 1.00 53.88 93 ARG A C 1
ATOM 686 O O . ARG A 1 93 ? 10.185 -7.173 3.086 1.00 53.88 93 ARG A O 1
ATOM 693 N N . GLY A 1 94 ? 10.732 -8.995 1.886 1.00 55.56 94 GLY A N 1
ATOM 694 C CA . GLY A 1 94 ? 9.441 -9.676 2.039 1.00 55.56 94 GLY A CA 1
ATOM 695 C C . GLY A 1 94 ? 9.205 -10.135 3.477 1.00 55.56 94 GLY A C 1
ATOM 696 O O . GLY A 1 94 ? 8.121 -9.925 4.010 1.00 55.56 94 GLY A O 1
ATOM 697 N N . CYS A 1 95 ? 10.248 -10.649 4.139 1.00 56.00 95 CYS A N 1
ATOM 698 C CA . CYS A 1 95 ? 10.205 -10.996 5.560 1.00 56.00 95 CYS A CA 1
ATOM 699 C C . CYS A 1 95 ? 9.929 -9.794 6.463 1.00 56.00 95 CYS A C 1
ATOM 701 O O . CYS A 1 95 ? 9.226 -9.974 7.442 1.00 56.00 95 CYS A O 1
ATOM 703 N N . ALA A 1 96 ? 10.405 -8.586 6.137 1.00 58.22 96 ALA A N 1
ATOM 704 C CA . ALA A 1 96 ? 10.124 -7.390 6.936 1.00 58.22 96 ALA A CA 1
ATOM 705 C C . ALA A 1 96 ? 8.652 -6.955 6.837 1.00 58.22 96 ALA A C 1
ATOM 707 O O . ALA A 1 96 ? 8.037 -6.601 7.841 1.00 58.22 96 ALA A O 1
ATOM 708 N N . VAL A 1 97 ? 8.064 -7.021 5.637 1.00 65.56 97 VAL A N 1
ATOM 709 C CA . VAL A 1 97 ? 6.634 -6.732 5.431 1.00 65.56 97 VAL A CA 1
ATOM 710 C C . VAL A 1 97 ? 5.772 -7.838 6.037 1.00 65.56 97 VAL A C 1
ATOM 712 O O . VAL A 1 97 ? 4.810 -7.543 6.736 1.00 65.56 97 VAL A O 1
ATOM 715 N N . ALA A 1 98 ? 6.140 -9.107 5.849 1.00 66.06 98 ALA A N 1
ATOM 716 C CA . ALA A 1 98 ? 5.447 -10.235 6.460 1.00 66.06 98 ALA A CA 1
ATOM 717 C C . ALA A 1 98 ? 5.549 -10.202 7.990 1.00 66.06 98 ALA A C 1
ATOM 719 O O . ALA A 1 98 ? 4.545 -10.401 8.657 1.00 66.06 98 ALA A O 1
ATOM 720 N N . SER A 1 99 ? 6.712 -9.884 8.565 1.00 61.75 99 SER A N 1
ATOM 721 C CA . SER A 1 99 ? 6.878 -9.739 10.014 1.00 61.75 99 SER A CA 1
ATOM 722 C C . SER A 1 99 ? 6.144 -8.518 10.556 1.00 61.75 99 SER A C 1
ATOM 724 O O . SER A 1 99 ? 5.653 -8.566 11.676 1.00 61.75 99 SER A O 1
ATOM 726 N N . PHE A 1 100 ? 6.032 -7.439 9.776 1.00 65.44 100 PHE A N 1
ATOM 727 C CA . PHE A 1 100 ? 5.213 -6.279 10.124 1.00 65.44 100 PHE A CA 1
ATOM 728 C C . PHE A 1 100 ? 3.714 -6.614 10.120 1.00 65.44 100 PHE A C 1
ATOM 730 O O . PHE A 1 100 ? 2.998 -6.259 11.049 1.00 65.44 100 PHE A O 1
ATOM 737 N N . VAL A 1 101 ? 3.234 -7.356 9.119 1.00 73.81 101 VAL A N 1
ATOM 738 C CA . VAL A 1 101 ? 1.838 -7.818 9.062 1.00 73.81 101 VAL A CA 1
ATOM 739 C 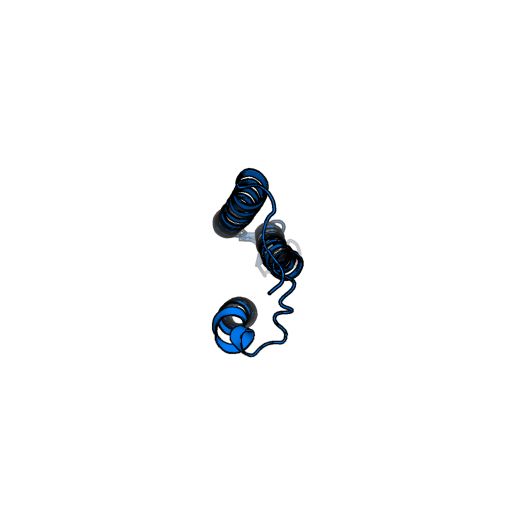C . VAL A 1 101 ? 1.556 -8.841 10.167 1.00 73.81 101 VAL A C 1
ATOM 741 O O . VAL A 1 101 ? 0.538 -8.750 10.847 1.00 73.81 101 VAL A O 1
ATOM 744 N N . LEU A 1 102 ? 2.472 -9.784 10.401 1.00 71.62 102 LEU A N 1
ATOM 745 C CA . LEU A 1 102 ? 2.354 -10.779 11.466 1.00 71.62 102 LEU A CA 1
ATOM 746 C C . LEU A 1 102 ? 2.427 -10.146 12.855 1.00 71.62 102 LEU A C 1
ATOM 748 O O . LEU A 1 102 ? 1.699 -10.587 13.734 1.00 71.62 102 LEU A O 1
ATOM 752 N N . SER A 1 103 ? 3.247 -9.112 13.074 1.00 68.31 103 SER A N 1
ATOM 753 C CA . SER A 1 103 ? 3.279 -8.402 14.358 1.00 68.31 103 S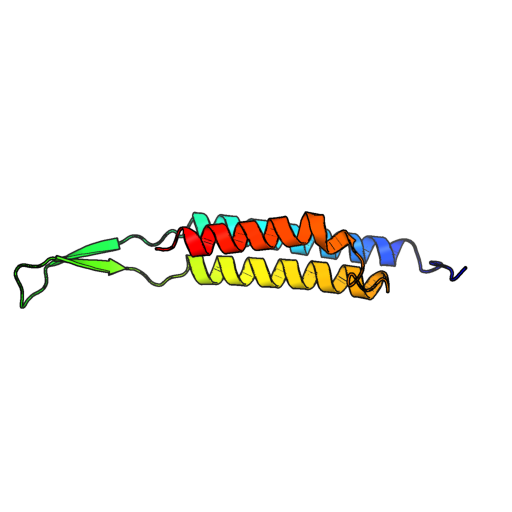ER A CA 1
ATOM 754 C C . SER A 1 103 ? 1.992 -7.615 14.607 1.00 68.31 103 SER A C 1
ATOM 756 O O . SER A 1 103 ? 1.531 -7.563 15.745 1.00 68.31 103 SER A O 1
ATOM 758 N N . TRP A 1 104 ? 1.365 -7.083 13.555 1.00 62.84 104 TRP A N 1
ATOM 759 C CA . TRP A 1 104 ? 0.029 -6.489 13.624 1.00 62.84 104 TRP A CA 1
ATOM 760 C C . TRP A 1 104 ? -1.042 -7.516 14.000 1.00 62.84 104 TRP A C 1
ATOM 762 O O . TRP A 1 104 ? -1.781 -7.304 14.957 1.00 62.84 104 TRP A O 1
ATOM 772 N N . TYR A 1 105 ? -1.089 -8.657 13.310 1.00 56.94 105 TYR A N 1
ATOM 773 C CA . TYR A 1 105 ? -2.045 -9.725 13.623 1.00 56.94 105 TYR A CA 1
ATOM 774 C C . TYR A 1 105 ? -1.792 -10.373 14.992 1.00 56.94 105 TYR A C 1
ATOM 776 O O . TYR A 1 105 ? -2.741 -10.720 15.689 1.00 56.94 105 TYR A O 1
ATOM 784 N N . ALA A 1 106 ? -0.533 -10.508 15.413 1.00 61.47 106 ALA A N 1
ATOM 785 C CA . ALA A 1 106 ? -0.177 -11.062 16.718 1.00 61.47 106 ALA A CA 1
ATOM 786 C C . ALA A 1 106 ? -0.523 -10.119 17.882 1.00 61.47 106 ALA A C 1
ATOM 788 O O . ALA A 1 106 ? -0.759 -10.595 18.988 1.00 61.47 106 ALA A O 1
ATOM 789 N N . ARG A 1 107 ? -0.562 -8.800 17.643 1.00 47.34 107 ARG A N 1
ATOM 790 C CA . ARG A 1 107 ? -0.932 -7.779 18.639 1.00 47.34 107 ARG A CA 1
ATOM 791 C C . ARG A 1 107 ? -2.431 -7.457 18.661 1.00 47.34 107 ARG A C 1
ATOM 793 O O . ARG A 1 107 ? -2.873 -6.727 19.538 1.00 47.34 107 ARG A O 1
ATOM 800 N N . ALA A 1 108 ? -3.197 -7.981 17.706 1.00 46.91 108 ALA A N 1
ATOM 801 C CA . ALA A 1 108 ? -4.652 -7.848 17.632 1.00 46.91 108 ALA A CA 1
ATOM 802 C C . ALA A 1 108 ? -5.414 -8.940 18.425 1.00 46.91 108 ALA A C 1
ATOM 804 O O . ALA A 1 108 ? -6.597 -9.160 18.177 1.00 46.91 108 ALA A O 1
ATOM 805 N N . ARG A 1 109 ? -4.748 -9.622 19.367 1.00 44.81 109 ARG A N 1
ATOM 806 C CA . ARG A 1 109 ? -5.377 -10.369 20.471 1.00 44.81 109 ARG A CA 1
ATOM 807 C C . ARG A 1 109 ? -5.171 -9.607 21.768 1.00 44.81 109 ARG A C 1
ATOM 809 O O . ARG A 1 109 ? -6.085 -9.6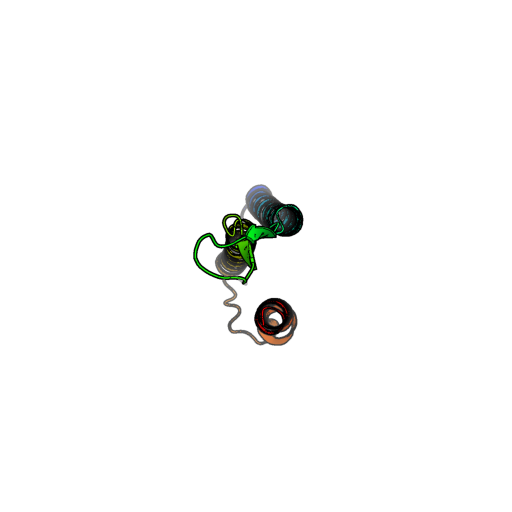80 22.612 1.00 44.81 109 ARG A O 1
#

Sequence (109 aa):
MAGFATSRPASLALAALLAFLNLFAFLLAVGAERRRSTGNVVPDEYDLRSYCLYDTDASTVYGVAAFFVLLLAQALVTAATRCLCLGPALSSRGCAVASFVLSWYARAR

Organism: Oryza sativa subsp. indica (NCBI:txid39946)

Secondary structure (DSSP, 8-state):
-----S-HHHHHHHHHHHHHHHHHHHHHHHHHHHTPPPEEEEE-SSSS-EEEEEPP-HHHHHHHHHHHHHHHHHHHHHHHH---TTSTTHHHHHHHHHHHHHHHHHH--

Radius of gyration: 20.85 Å; chains: 1; bounding box: 54×25×60 Å

InterPro domains:
  IPR052222 Arabidopsis DESIGUAL [PTHR31769] (15-105)

pLDDT: mean 72.99, std 14.91, range [42.19, 94.38]